Protein AF-A0A1B3XW29-F1 (afdb_monomer)

Radius of gyration: 22.53 Å; Cα contacts (8 Å, |Δi|>4): 42; chains: 1; bounding box: 64×28×42 Å

Sequence (70 aa):
MSYSSPAAIYDASSLVEDHAWFVVLLAVLMTFAFTLFAAMAAWCFFAKDRKFSGKWNWNRSGVSLNVECK

Organism: NCBI:txid264697

Mean predicted aligned error: 13.85 Å

pLDDT: mean 72.36, std 13.78, range [49.16, 97.25]

Nearest PDB structures (foldseek):
  5knb-assembly1_G  TM=4.550E-01  e=9.532E+00  Enterococcus hirae ATCC 9790

Solvent-accessible surface area (backbone atoms only — not comparable to full-atom values): 4399 Å² total; per-residue (Å²): 136,84,86,77,76,78,79,80,79,79,55,76,71,60,62,52,67,80,46,49,67,55,56,54,53,49,52,51,53,49,52,53,52,50,49,54,50,47,54,54,50,50,50,22,58,74,73,52,95,23,50,84,50,73,50,81,46,84,49,100,89,47,80,48,77,47,80,40,62,85

Secondary structure (DSSP, 8-state):
-----------TTHHHHHHHHHHHHHHHHHHHHHHHHHHHHHHHHHTSS--EEEEEEEETTEEEEEEEE-

Foldseek 3Di:
DDDDDPPPPCPVVVVCVVCVVVVVVVVVVVVVVVVVVVVLVVVLVVVDDFDWDWDFDDDPVDTDTDTDGD

Structure (mmCIF, N/CA/C/O backbone):
data_AF-A0A1B3XW29-F1
#
_entry.id   AF-A0A1B3XW29-F1
#
loop_
_atom_site.group_PDB
_atom_site.id
_atom_site.type_symbol
_atom_site.label_atom_id
_atom_site.label_alt_id
_atom_site.label_comp_id
_atom_site.label_asym_id
_atom_site.label_entity_id
_atom_site.label_seq_id
_atom_site.pdbx_PDB_ins_code
_atom_site.Cartn_x
_atom_site.Cartn_y
_atom_site.Cartn_z
_atom_site.occupancy
_atom_site.B_iso_or_equiv
_atom_site.auth_seq_id
_atom_site.auth_comp_id
_atom_site.auth_asym_id
_atom_site.auth_atom_id
_atom_site.pdbx_PDB_model_num
ATOM 1 N N . MET A 1 1 ? 43.846 -16.906 -18.515 1.00 50.94 1 MET A N 1
ATOM 2 C CA . MET A 1 1 ? 42.626 -16.592 -19.286 1.00 50.94 1 MET A CA 1
ATOM 3 C C . MET A 1 1 ? 41.946 -15.442 -18.570 1.00 50.94 1 MET A C 1
ATOM 5 O O . MET A 1 1 ? 41.415 -15.650 -17.489 1.00 50.94 1 MET A O 1
ATOM 9 N N . SER A 1 2 ? 42.088 -14.223 -19.085 1.00 51.16 2 SER A N 1
ATOM 10 C CA . SER A 1 2 ? 41.519 -13.025 -18.464 1.00 51.16 2 SER A CA 1
ATOM 11 C C . SER A 1 2 ? 40.088 -12.851 -18.965 1.00 51.16 2 SER A C 1
ATOM 13 O O . SER A 1 2 ? 39.883 -12.613 -20.152 1.00 51.16 2 SER A O 1
ATOM 15 N N . TYR A 1 3 ? 39.107 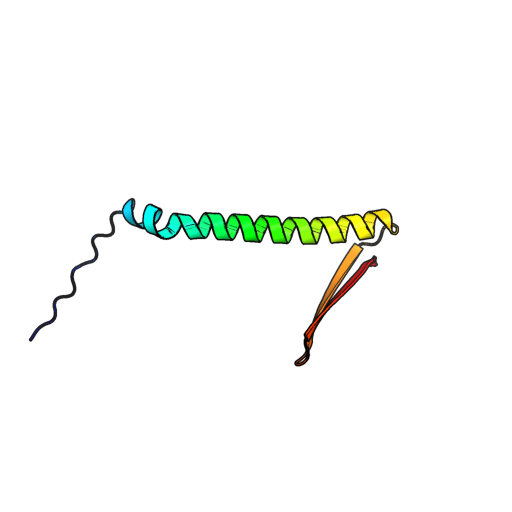-13.024 -18.081 1.00 71.62 3 TYR A N 1
ATOM 16 C CA . TYR A 1 3 ? 37.702 -12.749 -18.378 1.00 71.62 3 TYR A CA 1
ATOM 17 C C . TYR A 1 3 ? 37.489 -11.232 -18.335 1.00 71.62 3 TYR A C 1
ATOM 19 O O . TYR A 1 3 ? 37.486 -10.638 -17.259 1.00 71.62 3 TYR A O 1
ATOM 27 N N . SER A 1 4 ? 37.372 -10.595 -19.502 1.00 72.06 4 SER A N 1
ATOM 28 C CA . SER A 1 4 ? 36.841 -9.232 -19.585 1.00 72.06 4 SER A CA 1
ATOM 29 C C . SER A 1 4 ? 35.323 -9.315 -19.604 1.00 72.06 4 SER A C 1
ATOM 31 O O . SER A 1 4 ? 34.737 -9.712 -20.610 1.00 72.06 4 SER A O 1
ATOM 33 N N . SER A 1 5 ? 34.693 -8.956 -18.488 1.00 76.44 5 SER A N 1
ATOM 34 C CA . SER A 1 5 ? 33.254 -8.705 -18.445 1.00 76.44 5 SER A CA 1
ATOM 35 C C . SER A 1 5 ? 32.912 -7.564 -19.413 1.00 76.44 5 SER A C 1
ATOM 37 O O . SER A 1 5 ? 33.627 -6.556 -19.407 1.00 76.44 5 SER A O 1
ATOM 39 N N . PRO A 1 6 ? 31.837 -7.664 -20.216 1.00 72.56 6 PRO A N 1
ATOM 40 C CA . PRO A 1 6 ? 31.370 -6.521 -20.985 1.00 72.56 6 PRO A CA 1
ATOM 41 C C . PRO A 1 6 ? 30.975 -5.411 -20.007 1.00 72.56 6 PRO A C 1
ATOM 43 O O . PRO A 1 6 ? 30.243 -5.654 -19.045 1.00 72.56 6 PRO A O 1
ATOM 46 N N . ALA A 1 7 ? 31.476 -4.195 -20.230 1.00 70.50 7 ALA A N 1
ATOM 47 C CA . ALA A 1 7 ? 30.931 -3.021 -19.568 1.00 70.50 7 ALA A CA 1
ATOM 48 C C . ALA A 1 7 ? 29.460 -2.934 -19.986 1.00 70.50 7 ALA A C 1
ATOM 50 O O . ALA A 1 7 ? 29.171 -2.753 -21.168 1.00 70.50 7 ALA A O 1
ATOM 51 N N . ALA A 1 8 ? 28.541 -3.157 -19.044 1.00 67.31 8 ALA A N 1
ATOM 52 C CA . ALA A 1 8 ? 27.122 -2.979 -19.299 1.00 67.31 8 ALA A CA 1
ATOM 53 C C . ALA A 1 8 ? 26.922 -1.534 -19.766 1.00 67.31 8 ALA A C 1
ATOM 55 O O . ALA A 1 8 ? 27.134 -0.597 -18.998 1.00 67.31 8 ALA A O 1
ATOM 56 N N . ILE A 1 9 ? 26.590 -1.355 -21.043 1.00 65.44 9 ILE A N 1
ATOM 57 C CA . ILE A 1 9 ? 26.183 -0.061 -21.575 1.00 65.44 9 ILE A CA 1
ATOM 58 C C . ILE A 1 9 ? 24.778 0.167 -21.016 1.00 65.44 9 ILE A C 1
ATOM 60 O O . ILE A 1 9 ? 23.829 -0.512 -21.400 1.00 65.44 9 ILE A O 1
ATOM 64 N N . TYR A 1 10 ? 24.673 1.033 -20.011 1.00 62.56 10 TYR A N 1
ATOM 65 C CA . TYR A 1 10 ? 23.413 1.394 -19.370 1.00 62.56 10 TYR A CA 1
ATOM 66 C C . TYR A 1 10 ? 22.762 2.517 -20.181 1.00 62.56 10 TYR A C 1
ATOM 68 O O . TYR A 1 10 ? 22.840 3.693 -19.839 1.00 62.56 10 TYR A O 1
ATOM 76 N N . ASP A 1 11 ? 22.123 2.164 -21.291 1.00 62.59 11 ASP A N 1
ATOM 77 C CA . ASP A 1 11 ? 21.192 3.081 -21.940 1.00 62.59 11 ASP A CA 1
ATOM 78 C C . ASP A 1 11 ? 19.966 3.226 -21.035 1.00 62.59 11 ASP A C 1
ATOM 80 O O . ASP A 1 11 ? 19.192 2.289 -20.881 1.00 62.59 11 ASP A O 1
ATOM 84 N N . ALA A 1 12 ? 19.783 4.393 -20.406 1.00 62.88 12 ALA A N 1
ATOM 85 C CA . ALA A 1 12 ? 18.704 4.640 -19.438 1.00 62.88 12 ALA A CA 1
ATOM 86 C C . ALA A 1 12 ? 17.299 4.274 -19.965 1.00 62.88 12 ALA A C 1
ATOM 88 O O . ALA A 1 12 ? 16.392 4.011 -19.181 1.00 62.88 12 ALA A O 1
ATOM 89 N N . SER A 1 13 ? 17.130 4.237 -21.286 1.00 61.91 13 SER A N 1
ATOM 90 C CA . SER A 1 13 ? 15.909 3.845 -21.984 1.00 61.91 13 SER A CA 1
ATOM 91 C C . SER A 1 13 ? 15.590 2.346 -21.891 1.00 61.91 13 SER A C 1
ATOM 93 O O . SER A 1 13 ? 14.419 2.000 -21.788 1.00 61.91 13 SER A O 1
ATOM 95 N N . SER A 1 14 ? 16.588 1.452 -21.890 1.00 58.31 14 SER A N 1
ATOM 96 C CA . SER A 1 14 ? 16.354 -0.004 -21.869 1.00 58.31 14 SER A CA 1
ATOM 97 C C . SER A 1 14 ? 15.969 -0.524 -20.481 1.00 58.31 14 SER A C 1
ATOM 99 O O . SER A 1 14 ? 15.157 -1.437 -20.368 1.00 58.31 14 SER A O 1
ATOM 101 N N . LEU A 1 15 ? 16.449 0.121 -19.410 1.00 58.62 15 LEU A N 1
ATOM 102 C CA . LEU A 1 15 ? 16.068 -0.223 -18.031 1.00 58.62 15 LEU A CA 1
ATOM 103 C C . LEU A 1 15 ? 14.580 0.027 -17.731 1.00 58.62 15 LEU A C 1
ATOM 105 O O . LEU A 1 15 ? 14.017 -0.597 -16.832 1.00 58.62 15 LEU A O 1
ATOM 109 N N . VAL A 1 16 ? 13.946 0.964 -18.441 1.00 60.81 16 VAL A N 1
ATOM 110 C CA . VAL A 1 16 ? 12.530 1.305 -18.231 1.00 60.81 16 VAL A CA 1
ATOM 111 C C . VAL A 1 16 ? 11.617 0.222 -18.808 1.00 60.81 16 VAL A C 1
ATOM 113 O O . VAL A 1 16 ? 10.590 -0.096 -18.208 1.00 60.81 16 VAL A O 1
ATOM 116 N N . GLU A 1 17 ? 12.004 -0.377 -19.933 1.00 60.72 17 GLU A N 1
ATOM 117 C CA . GLU A 1 17 ? 11.194 -1.371 -20.640 1.00 60.72 17 GLU A CA 1
ATOM 118 C C . GLU A 1 17 ? 11.188 -2.725 -19.905 1.00 60.72 17 GLU A C 1
ATOM 120 O O . GLU A 1 17 ? 10.125 -3.310 -19.691 1.00 60.72 17 GLU A O 1
ATOM 125 N N . ASP A 1 18 ? 12.342 -3.163 -19.386 1.00 64.88 18 ASP A N 1
ATOM 126 C CA . ASP A 1 18 ? 12.482 -4.423 -18.633 1.00 64.88 18 ASP A CA 1
ATOM 127 C C . ASP A 1 18 ? 11.817 -4.405 -17.238 1.00 64.88 18 ASP A C 1
ATOM 129 O O . ASP A 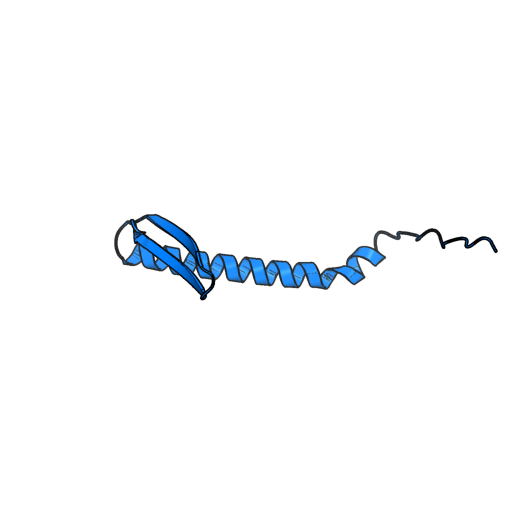1 18 ? 11.573 -5.453 -16.624 1.00 64.88 18 ASP A O 1
ATOM 133 N N . HIS A 1 19 ? 11.496 -3.224 -16.701 1.00 71.56 19 HIS A N 1
ATOM 134 C CA . HIS A 1 19 ? 10.969 -3.065 -15.338 1.00 71.56 19 HIS A CA 1
ATOM 135 C C . HIS A 1 19 ? 9.569 -2.437 -15.264 1.00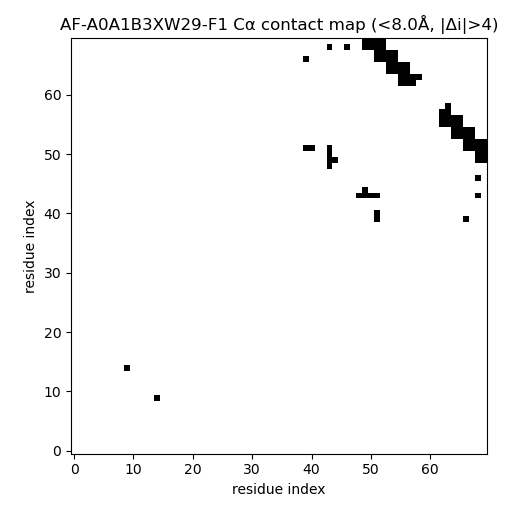 71.56 19 HIS A C 1
ATOM 137 O O . HIS A 1 19 ? 9.040 -2.244 -14.167 1.00 71.56 19 HIS A O 1
ATOM 143 N N . ALA A 1 20 ? 8.910 -2.188 -16.400 1.00 78.88 20 ALA A N 1
ATOM 144 C CA . ALA A 1 20 ? 7.565 -1.605 -16.436 1.00 78.88 20 ALA A CA 1
ATOM 145 C C . ALA A 1 20 ? 6.512 -2.448 -15.68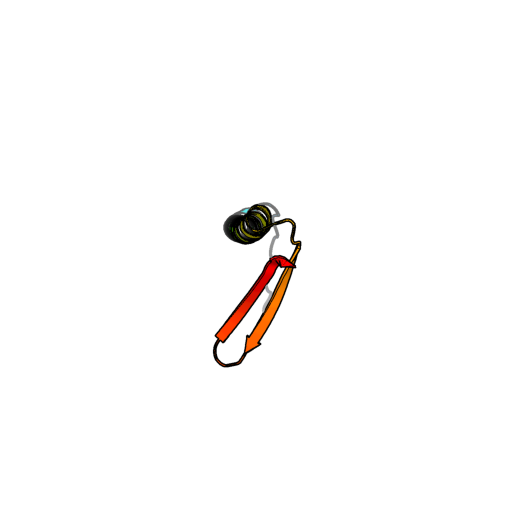0 1.00 78.88 20 ALA A C 1
ATOM 147 O O . ALA A 1 20 ? 5.599 -1.909 -15.050 1.00 78.88 20 ALA A O 1
ATOM 148 N N . TRP A 1 21 ? 6.660 -3.777 -15.670 1.00 86.31 21 TRP A N 1
ATOM 149 C CA . TRP A 1 21 ? 5.749 -4.700 -14.980 1.00 86.31 21 TRP A CA 1
ATOM 150 C C . TRP A 1 21 ? 5.715 -4.500 -13.455 1.00 86.31 21 TRP A C 1
ATOM 152 O O . TRP A 1 21 ? 4.675 -4.707 -12.826 1.00 86.31 21 TRP A O 1
ATOM 162 N N . PHE A 1 22 ? 6.824 -4.056 -12.854 1.00 86.12 22 PHE A N 1
ATOM 163 C CA . PHE A 1 22 ? 6.904 -3.792 -11.418 1.00 86.12 22 PHE A CA 1
ATOM 164 C C . PHE A 1 22 ? 5.982 -2.639 -11.012 1.00 86.12 22 PHE A C 1
ATOM 166 O O . PHE A 1 22 ? 5.333 -2.703 -9.969 1.00 86.12 22 PHE A O 1
ATOM 173 N N . VAL A 1 23 ? 5.862 -1.613 -11.861 1.00 88.81 23 VAL A N 1
ATOM 174 C CA . VAL A 1 23 ? 4.973 -0.467 -11.620 1.00 88.81 23 VAL A CA 1
ATOM 175 C C . VAL A 1 23 ? 3.512 -0.912 -11.611 1.00 88.81 23 VAL A C 1
ATOM 177 O O . VAL A 1 23 ? 2.746 -0.489 -10.747 1.00 88.81 23 VAL A O 1
ATOM 180 N N . VAL A 1 24 ? 3.133 -1.817 -12.520 1.00 92.88 24 VAL A N 1
ATOM 181 C CA . VAL A 1 24 ? 1.783 -2.401 -12.558 1.00 92.88 24 VAL A CA 1
ATOM 182 C C . VAL A 1 24 ? 1.512 -3.214 -11.293 1.00 92.88 24 VAL A C 1
ATOM 184 O O . VAL A 1 24 ? 0.479 -3.024 -10.653 1.00 92.88 24 VAL A O 1
ATOM 187 N N . LEU A 1 25 ? 2.449 -4.077 -10.887 1.00 93.69 25 LEU A N 1
ATOM 188 C CA . LEU A 1 25 ? 2.329 -4.857 -9.652 1.00 93.69 25 LEU A CA 1
ATOM 189 C C . LEU A 1 25 ? 2.1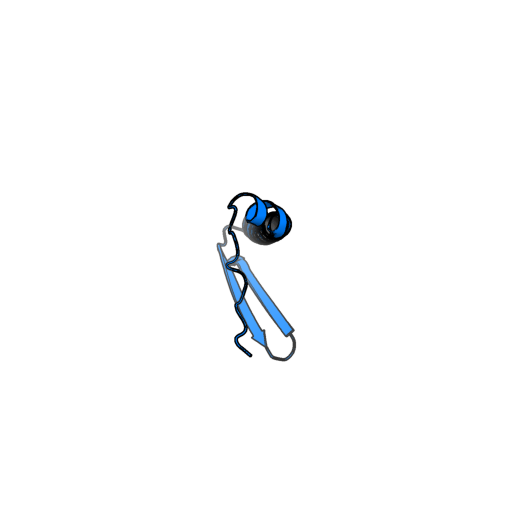68 -3.942 -8.432 1.00 93.69 25 LEU A C 1
ATOM 191 O O . 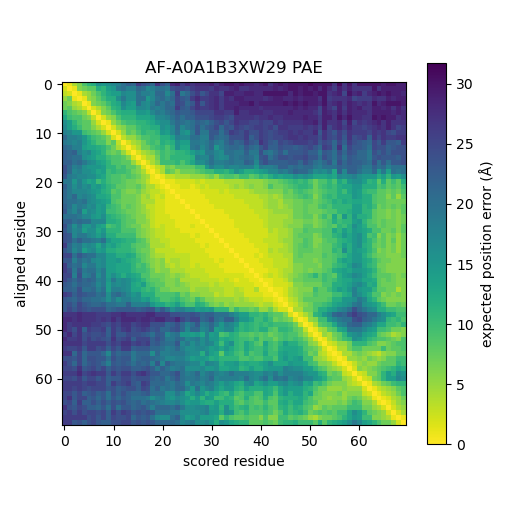LEU A 1 25 ? 1.279 -4.163 -7.611 1.00 93.69 25 LEU A O 1
ATOM 195 N N . LEU A 1 26 ? 2.981 -2.889 -8.336 1.00 95.00 26 LEU A N 1
ATOM 196 C CA . LEU A 1 26 ? 2.920 -1.912 -7.251 1.00 95.00 26 LEU A CA 1
ATOM 197 C C . LEU A 1 26 ? 1.582 -1.167 -7.242 1.00 95.00 26 LEU A C 1
ATOM 199 O O . LEU A 1 26 ? 0.980 -1.025 -6.178 1.00 95.00 26 LEU A O 1
ATOM 203 N N . ALA A 1 27 ? 1.075 -0.756 -8.407 1.00 95.25 27 ALA A N 1
ATOM 204 C CA . ALA A 1 27 ? -0.241 -0.135 -8.526 1.00 95.25 27 ALA A CA 1
ATOM 205 C C . ALA A 1 27 ? -1.351 -1.068 -8.017 1.00 95.25 27 ALA A C 1
ATOM 207 O O . ALA A 1 27 ? -2.192 -0.650 -7.219 1.00 95.25 27 ALA A O 1
ATOM 208 N N . VAL A 1 28 ? -1.319 -2.352 -8.389 1.00 97.12 28 VAL A N 1
ATOM 209 C CA . VAL A 1 28 ? -2.271 -3.352 -7.882 1.00 97.12 28 VAL A CA 1
ATOM 210 C C . VAL A 1 28 ? -2.149 -3.499 -6.364 1.00 97.12 28 VAL A C 1
ATOM 212 O O . VAL A 1 28 ? -3.157 -3.426 -5.662 1.00 97.12 28 VAL A O 1
ATOM 215 N N . LEU A 1 29 ? -0.932 -3.625 -5.830 1.00 96.38 29 LEU A N 1
ATOM 216 C CA . LEU A 1 29 ? -0.699 -3.751 -4.388 1.00 96.38 29 LEU A CA 1
ATOM 217 C C . LEU A 1 29 ? -1.237 -2.540 -3.615 1.00 96.38 29 LEU A C 1
ATOM 219 O O . LEU A 1 29 ? -1.857 -2.684 -2.562 1.00 96.38 29 LEU A O 1
ATOM 223 N N . MET A 1 30 ? -1.025 -1.345 -4.163 1.00 96.31 30 MET A N 1
ATOM 224 C CA . MET A 1 30 ? -1.476 -0.094 -3.576 1.00 96.31 30 MET A CA 1
ATOM 225 C C . MET A 1 30 ? -3.003 -0.006 -3.592 1.00 96.31 30 MET A C 1
ATOM 227 O O . MET A 1 30 ? -3.600 0.274 -2.555 1.00 96.31 30 MET A O 1
ATOM 231 N N . THR A 1 31 ? -3.658 -0.325 -4.714 1.00 97.25 31 THR A N 1
ATOM 232 C CA . THR A 1 31 ? -5.131 -0.367 -4.767 1.00 97.25 31 THR A CA 1
ATOM 233 C C . THR A 1 31 ? -5.710 -1.384 -3.787 1.00 97.25 31 THR A C 1
ATOM 235 O O . THR A 1 31 ? -6.664 -1.061 -3.088 1.00 97.25 31 THR A O 1
ATOM 238 N N . PHE A 1 32 ? -5.103 -2.566 -3.655 1.00 95.12 32 PHE A N 1
ATOM 239 C CA . PHE A 1 32 ? -5.539 -3.593 -2.709 1.00 95.12 32 PHE A CA 1
ATOM 240 C C . PHE A 1 32 ? -5.365 -3.159 -1.246 1.00 95.12 32 PHE A C 1
ATOM 242 O O . PHE A 1 32 ? -6.243 -3.377 -0.415 1.00 95.12 32 PHE A O 1
ATOM 249 N N . ALA A 1 33 ? -4.260 -2.487 -0.919 1.00 90.88 33 ALA A N 1
ATOM 250 C CA . ALA A 1 33 ? -4.078 -1.902 0.404 1.00 90.88 33 ALA A CA 1
ATOM 251 C C . ALA A 1 33 ? -5.151 -0.836 0.686 1.00 90.88 33 ALA A C 1
ATOM 253 O O . ALA A 1 33 ? -5.800 -0.876 1.731 1.00 90.88 33 ALA A O 1
ATOM 254 N N . PHE A 1 34 ? -5.387 0.079 -0.257 1.00 93.75 34 PHE A N 1
ATOM 255 C CA . PHE A 1 34 ? -6.393 1.133 -0.114 1.00 93.75 34 PHE A CA 1
ATOM 256 C C . PHE A 1 34 ? -7.811 0.584 0.036 1.00 93.75 34 PHE A C 1
ATOM 258 O O . PHE A 1 34 ? -8.558 1.087 0.871 1.00 93.75 34 PHE A O 1
ATOM 265 N N . THR A 1 35 ? -8.193 -0.444 -0.723 1.00 93.19 35 THR A N 1
ATOM 266 C CA . THR A 1 35 ? -9.527 -1.050 -0.607 1.00 93.19 35 THR A CA 1
ATOM 267 C C . THR A 1 35 ? -9.725 -1.725 0.744 1.00 93.19 35 THR A C 1
ATOM 269 O O . THR A 1 35 ? -10.768 -1.522 1.362 1.00 93.19 35 THR A O 1
ATOM 272 N N . LEU A 1 36 ? -8.728 -2.461 1.248 1.00 87.19 36 LEU A N 1
ATOM 273 C CA . LEU A 1 36 ? -8.787 -3.064 2.583 1.00 87.19 36 LEU A CA 1
ATOM 274 C C . LEU A 1 36 ? -8.899 -2.001 3.681 1.00 87.19 36 LEU A C 1
ATOM 276 O O . LEU A 1 36 ? -9.761 -2.109 4.555 1.00 87.19 36 LEU A O 1
ATOM 280 N N . PHE A 1 37 ? -8.083 -0.947 3.611 1.00 85.50 37 PHE A N 1
ATOM 281 C CA . PHE A 1 37 ? -8.153 0.170 4.554 1.00 85.50 37 PHE A CA 1
ATOM 282 C C . PHE A 1 37 ? -9.503 0.889 4.495 1.00 85.50 37 PHE A C 1
ATOM 284 O O . PHE A 1 37 ? -10.099 1.158 5.537 1.00 85.50 37 PHE A O 1
ATOM 291 N N . ALA A 1 38 ? -10.011 1.169 3.294 1.00 87.38 38 ALA A N 1
ATOM 292 C CA . ALA A 1 38 ? -11.298 1.827 3.102 1.00 87.38 38 ALA A CA 1
ATOM 293 C C . ALA A 1 38 ? -12.459 0.969 3.620 1.00 87.38 38 ALA A C 1
ATOM 295 O O . ALA A 1 38 ? -13.339 1.497 4.292 1.00 87.38 38 ALA A O 1
ATOM 296 N N . ALA A 1 39 ? -12.448 -0.345 3.376 1.00 85.00 39 ALA A N 1
ATOM 297 C CA . ALA A 1 39 ? -13.470 -1.262 3.877 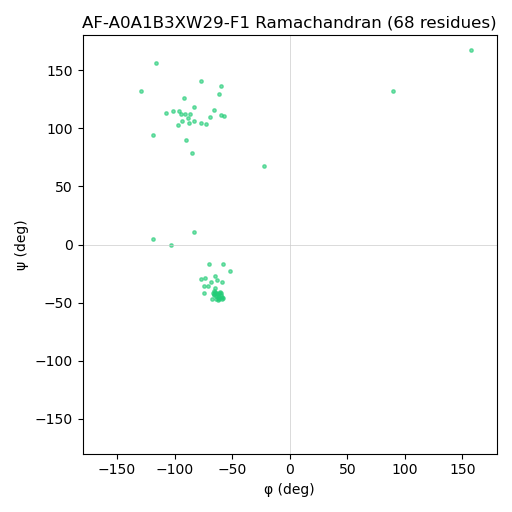1.00 85.00 39 ALA A CA 1
ATOM 298 C C . ALA A 1 39 ? -13.500 -1.301 5.414 1.00 85.00 39 ALA A C 1
ATOM 300 O O . ALA A 1 39 ? -14.569 -1.207 6.016 1.00 85.00 39 ALA A O 1
ATOM 301 N N . MET A 1 40 ? -12.331 -1.376 6.059 1.00 76.62 40 MET A N 1
ATOM 302 C CA . MET A 1 40 ? -12.222 -1.356 7.523 1.00 76.62 40 MET A CA 1
ATOM 303 C C . MET A 1 40 ? -12.638 -0.001 8.113 1.00 76.62 40 MET A C 1
ATOM 305 O O . MET A 1 40 ? -13.355 0.045 9.113 1.00 76.62 40 MET A O 1
ATOM 309 N N . ALA A 1 41 ? -12.232 1.106 7.484 1.00 80.88 41 ALA A N 1
ATOM 310 C CA . ALA A 1 41 ? -12.610 2.452 7.910 1.00 80.88 41 ALA A CA 1
ATOM 311 C C . ALA A 1 41 ? -14.117 2.700 7.750 1.00 80.88 41 ALA A C 1
ATOM 313 O O . ALA A 1 41 ? -14.749 3.223 8.667 1.00 80.88 41 ALA A O 1
ATOM 314 N N . ALA A 1 42 ? -14.702 2.276 6.626 1.00 83.31 42 ALA A N 1
ATOM 315 C CA . ALA A 1 42 ? -16.139 2.346 6.389 1.00 83.31 42 ALA A CA 1
ATOM 316 C C . ALA A 1 42 ? -16.906 1.542 7.446 1.00 83.31 42 ALA A C 1
ATOM 318 O O . ALA A 1 42 ? -17.878 2.043 8.007 1.00 83.31 42 ALA A O 1
ATOM 319 N N . TRP A 1 43 ? -16.436 0.337 7.786 1.00 77.06 43 TRP A N 1
ATOM 320 C CA . TRP A 1 43 ? -17.044 -0.476 8.839 1.00 77.06 43 TRP A CA 1
ATOM 321 C C . TRP A 1 43 ? -17.056 0.238 10.195 1.00 77.06 43 TRP A C 1
ATOM 323 O O . TRP A 1 43 ? -18.098 0.299 10.846 1.00 77.06 43 TRP A O 1
ATOM 333 N N . CYS A 1 44 ? -15.936 0.842 10.606 1.00 74.94 44 CYS A N 1
ATOM 334 C CA . CYS A 1 44 ? -15.902 1.608 11.851 1.00 74.94 44 CYS A CA 1
ATOM 335 C C . CYS A 1 44 ? -16.746 2.898 11.787 1.00 74.94 44 CYS A C 1
ATOM 337 O O . CYS A 1 44 ? -17.329 3.278 12.799 1.00 74.94 44 CYS A O 1
ATOM 339 N N . PHE A 1 45 ? -16.866 3.545 10.621 1.00 75.88 45 PHE A N 1
ATOM 340 C CA . PHE A 1 45 ? -17.725 4.723 10.440 1.00 75.88 45 PHE A CA 1
ATOM 341 C C . PHE A 1 45 ? -19.212 4.385 10.636 1.00 75.88 45 PHE A C 1
ATOM 343 O O . PHE A 1 45 ? -19.920 5.096 11.346 1.00 75.88 45 PHE A O 1
ATOM 350 N N . PHE A 1 46 ? -19.686 3.268 10.074 1.00 76.81 46 PHE A N 1
ATOM 351 C CA . PHE A 1 46 ? -21.074 2.825 10.252 1.00 76.81 46 PHE A CA 1
ATOM 352 C C . PHE A 1 46 ? -21.356 2.250 11.652 1.00 76.81 46 PHE A C 1
ATOM 354 O O . PHE A 1 46 ? -22.478 2.360 12.143 1.00 76.81 46 PHE A O 1
ATOM 361 N N . ALA A 1 47 ? -20.360 1.660 12.322 1.00 70.00 47 ALA A N 1
ATOM 362 C CA . ALA A 1 47 ? -20.532 0.976 13.609 1.00 70.00 47 ALA A CA 1
ATOM 363 C C . ALA A 1 47 ? -20.510 1.892 14.861 1.00 70.00 47 ALA A C 1
ATOM 365 O O . ALA A 1 47 ? -20.542 1.368 15.976 1.00 70.00 47 ALA A O 1
ATOM 366 N N . LYS A 1 48 ? -20.567 3.227 14.687 1.00 55.28 48 LYS A N 1
ATOM 367 C CA . LYS A 1 48 ? -20.361 4.333 15.661 1.00 55.28 48 LYS A CA 1
ATOM 368 C C . LYS A 1 48 ? -18.905 4.794 15.742 1.00 55.28 48 LYS A C 1
ATOM 370 O O . LYS A 1 48 ? -18.036 3.955 15.911 1.00 55.28 48 LYS A O 1
ATOM 375 N N . ASP A 1 49 ? -18.703 6.118 15.686 1.00 57.44 49 ASP A N 1
ATOM 376 C CA . ASP A 1 49 ? -17.488 6.954 15.840 1.00 57.44 49 ASP A CA 1
ATOM 377 C C . ASP A 1 49 ? -16.302 6.353 16.613 1.00 57.44 49 ASP A C 1
ATOM 379 O O . ASP A 1 49 ? -15.936 6.791 17.708 1.00 57.44 49 ASP A O 1
ATOM 383 N N . ARG A 1 50 ? -15.676 5.328 16.052 1.00 56.94 50 ARG A N 1
ATOM 384 C CA . ARG A 1 50 ? -14.597 4.592 16.699 1.00 56.94 50 ARG A CA 1
ATOM 385 C C . ARG A 1 50 ? -13.426 4.519 15.719 1.00 56.94 50 ARG A C 1
ATOM 387 O O . ARG A 1 50 ? -13.601 4.249 14.534 1.00 56.94 50 ARG A O 1
ATOM 394 N N . LYS A 1 51 ? -12.221 4.827 16.185 1.00 56.97 51 LYS A N 1
ATOM 395 C CA . LYS A 1 51 ? -10.982 4.827 15.405 1.00 56.97 51 LYS A CA 1
ATOM 396 C C . LYS A 1 51 ? -10.491 3.394 15.205 1.00 56.97 51 LYS A C 1
ATOM 398 O O . LYS A 1 51 ? -10.547 2.564 16.113 1.00 56.97 51 LYS A O 1
ATOM 403 N N . PHE A 1 52 ? -9.975 3.121 14.011 1.00 60.16 52 PHE A N 1
ATOM 404 C CA . PHE A 1 52 ? -9.359 1.843 13.664 1.00 60.16 52 PHE A CA 1
ATOM 405 C C . PHE A 1 52 ? -8.082 1.628 14.492 1.00 60.16 52 PHE A C 1
ATOM 407 O O . PHE A 1 52 ? -7.113 2.376 14.352 1.00 60.16 52 PHE A O 1
ATOM 414 N N . SER A 1 53 ? -8.072 0.607 15.352 1.00 61.44 53 SER A N 1
ATOM 415 C CA . SER A 1 53 ? -6.870 0.116 16.030 1.00 61.44 53 SER A CA 1
ATOM 416 C C . SER A 1 53 ? -6.650 -1.337 15.619 1.00 61.44 53 SER A C 1
ATOM 418 O O . SER A 1 53 ? -7.245 -2.260 16.165 1.00 61.44 53 SER A O 1
ATOM 420 N N . GLY A 1 54 ? -5.825 -1.545 14.593 1.00 60.50 54 GLY A N 1
ATOM 421 C CA . GLY A 1 54 ? -5.455 -2.886 14.151 1.00 60.50 54 GLY A CA 1
ATOM 422 C C . GLY A 1 54 ? -4.303 -3.432 14.989 1.00 60.50 54 GLY A C 1
ATOM 423 O O . GLY A 1 54 ? -3.207 -2.872 14.960 1.00 60.50 54 GLY A O 1
ATOM 424 N N . LYS A 1 55 ? -4.510 -4.542 15.707 1.00 64.50 55 LYS A N 1
ATOM 425 C CA . LYS A 1 55 ? -3.400 -5.337 16.259 1.00 64.50 55 LYS A CA 1
ATOM 426 C C . LYS A 1 55 ? -3.092 -6.480 15.301 1.00 64.50 55 LYS A C 1
ATOM 428 O O . LYS A 1 55 ? -3.919 -7.371 15.110 1.00 64.50 55 LYS A O 1
ATOM 433 N N . TRP A 1 56 ? -1.897 -6.461 14.711 1.00 60.41 56 TRP A N 1
ATOM 434 C CA . TRP A 1 56 ? -1.414 -7.563 13.883 1.00 60.41 56 TRP A CA 1
ATOM 435 C C . TRP A 1 56 ? -0.705 -8.585 14.771 1.00 60.41 56 TRP A C 1
ATOM 437 O O . TRP A 1 56 ? 0.372 -8.308 15.296 1.00 60.41 56 TRP A O 1
ATOM 447 N N . ASN A 1 57 ? -1.319 -9.754 14.968 1.00 65.75 57 ASN A N 1
ATOM 448 C CA . ASN A 1 57 ? -0.696 -10.851 15.701 1.00 65.75 57 ASN A CA 1
ATOM 449 C C . ASN A 1 57 ? -0.293 -11.969 14.728 1.00 65.75 57 ASN A C 1
ATOM 451 O O . ASN A 1 57 ? -1.146 -12.616 14.115 1.00 65.75 57 ASN A O 1
ATOM 455 N N . TRP A 1 58 ? 1.017 -12.171 14.580 1.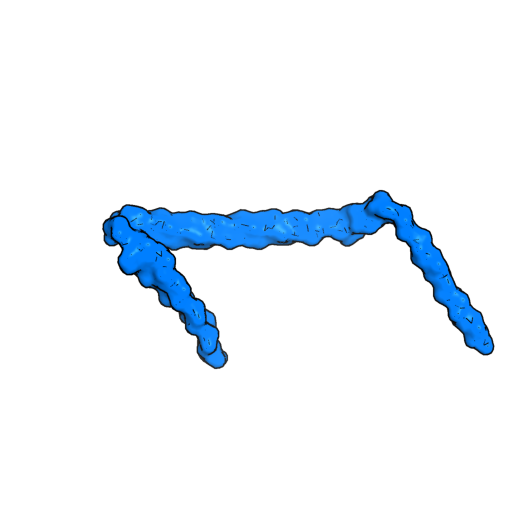00 49.16 58 TRP A N 1
ATOM 456 C CA . TRP A 1 58 ? 1.592 -13.301 13.853 1.00 49.16 58 TRP A CA 1
ATOM 457 C C . TRP A 1 58 ? 1.823 -14.456 14.822 1.00 49.16 58 TRP A C 1
ATOM 459 O O . TRP A 1 58 ? 2.698 -14.376 15.683 1.00 49.16 58 TRP A O 1
ATOM 469 N N . ASN A 1 59 ? 1.071 -15.547 14.664 1.00 68.19 59 ASN A N 1
ATOM 470 C CA . ASN A 1 59 ? 1.315 -16.787 15.392 1.00 68.19 59 ASN A CA 1
ATOM 471 C C . ASN A 1 59 ? 1.688 -17.916 14.417 1.00 68.19 59 ASN A C 1
ATOM 473 O O . ASN A 1 59 ? 1.307 -17.899 13.249 1.00 68.19 59 ASN A O 1
ATOM 477 N N . ARG A 1 60 ? 2.397 -18.945 14.898 1.00 63.50 60 ARG A N 1
ATOM 478 C CA . ARG A 1 60 ? 2.854 -20.094 14.086 1.00 63.50 60 ARG A CA 1
ATOM 479 C C . ARG A 1 60 ? 1.728 -20.870 13.385 1.00 63.50 60 ARG A C 1
ATOM 481 O O . ARG A 1 60 ? 2.017 -21.624 12.466 1.00 63.50 60 ARG A O 1
ATOM 488 N N . SER A 1 61 ? 0.476 -20.699 13.813 1.00 71.88 61 SER A N 1
ATOM 489 C CA . SER A 1 61 ? -0.700 -21.383 13.254 1.00 71.88 61 SER A CA 1
ATOM 490 C C . SER A 1 61 ? -1.559 -20.505 12.333 1.00 71.88 61 SER A C 1
ATOM 492 O O . SER A 1 61 ? -2.575 -20.983 11.834 1.00 71.88 61 SER A O 1
ATOM 494 N N . GLY A 1 62 ? -1.201 -19.234 12.120 1.00 60.38 62 GLY A N 1
ATOM 495 C CA . GLY A 1 62 ? -1.965 -18.342 11.252 1.00 60.38 62 GLY A CA 1
ATOM 496 C C . GLY A 1 62 ? -1.757 -16.859 11.540 1.00 60.38 62 GLY A C 1
ATOM 497 O O . GLY A 1 62 ? -1.201 -16.460 12.566 1.00 60.38 62 GLY A O 1
ATOM 498 N N . VAL A 1 63 ? -2.237 -16.040 10.607 1.00 65.00 63 VAL A N 1
ATOM 499 C CA . VAL A 1 63 ? -2.268 -14.585 10.740 1.00 65.00 63 VAL A CA 1
ATOM 500 C C . VAL A 1 63 ? -3.635 -14.178 11.275 1.00 65.00 63 VAL A C 1
ATOM 502 O O . VAL A 1 63 ? -4.636 -14.303 10.573 1.00 65.00 63 VAL A O 1
ATOM 505 N N . SER A 1 64 ? -3.671 -13.671 12.506 1.00 61.25 64 SER A N 1
ATOM 506 C CA . SER A 1 64 ? -4.893 -13.127 13.099 1.00 61.25 64 SER A CA 1
ATOM 507 C C . SER A 1 64 ? -4.853 -11.605 13.026 1.00 61.25 64 SER A C 1
ATOM 509 O O . SER A 1 64 ? -4.013 -10.954 13.656 1.00 61.25 64 SER A O 1
ATOM 511 N N . LEU A 1 65 ? -5.771 -11.039 12.244 1.00 61.00 65 LEU A N 1
ATOM 512 C CA . LEU A 1 65 ? -5.991 -9.601 12.144 1.00 61.00 65 LEU A CA 1
ATOM 513 C C . LEU A 1 65 ? -7.156 -9.240 13.061 1.00 61.00 65 LEU A C 1
ATOM 515 O O . LEU A 1 65 ? -8.311 -9.506 12.735 1.00 61.00 65 LEU A O 1
ATOM 519 N N . ASN A 1 66 ? -6.851 -8.666 14.225 1.00 61.38 66 ASN A N 1
ATOM 520 C CA . ASN A 1 66 ? -7.890 -8.161 15.111 1.00 61.38 66 ASN A CA 1
ATOM 521 C C . ASN A 1 66 ? -8.213 -6.720 14.705 1.00 61.38 66 ASN A C 1
ATOM 523 O O . ASN A 1 66 ? -7.418 -5.806 14.945 1.00 61.38 66 ASN A O 1
ATOM 527 N N . VAL A 1 67 ? -9.350 -6.545 14.032 1.00 60.44 67 VAL A N 1
ATOM 528 C CA . VAL A 1 67 ? -9.850 -5.2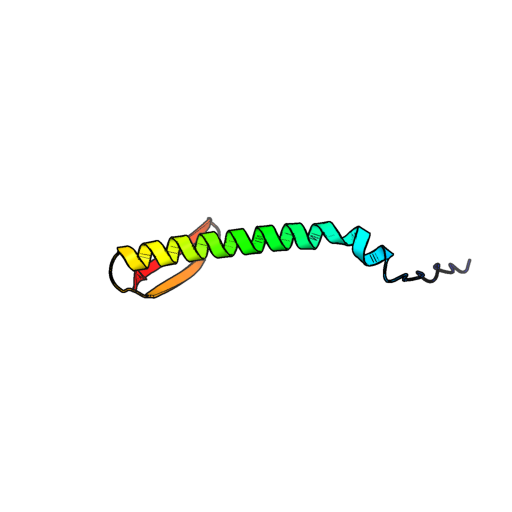42 13.587 1.00 60.44 67 VAL A CA 1
ATOM 529 C C . VAL A 1 67 ? -10.733 -4.678 14.699 1.00 60.44 67 VAL A C 1
ATOM 531 O O . VAL A 1 67 ? -11.927 -4.957 14.758 1.00 60.44 67 VAL A O 1
ATOM 534 N N . GLU A 1 68 ? -10.136 -3.930 15.627 1.00 61.88 68 GLU A N 1
ATOM 535 C CA . GLU A 1 68 ? -10.873 -3.290 16.719 1.00 61.88 68 GLU A CA 1
ATOM 536 C C . GLU A 1 68 ? -11.293 -1.870 16.299 1.00 61.88 68 GLU A C 1
ATOM 538 O O . GLU A 1 68 ? -10.456 -1.050 15.913 1.00 61.88 68 GLU A O 1
ATOM 543 N N . CYS A 1 69 ? -12.589 -1.556 16.392 1.00 63.09 69 CYS A N 1
ATOM 544 C CA . CYS A 1 69 ? -13.096 -0.183 16.302 1.00 63.09 69 CYS A CA 1
ATOM 545 C C . CYS A 1 69 ? -13.212 0.386 17.736 1.00 63.09 69 CYS A C 1
ATOM 547 O O . CYS A 1 69 ? -14.119 -0.004 18.488 1.00 63.09 69 CYS A O 1
ATOM 549 N N . LYS A 1 70 ? -12.307 1.294 18.150 1.00 58.53 70 LYS A N 1
ATOM 550 C CA . LYS A 1 70 ? -12.276 1.878 19.515 1.00 58.53 70 LYS A CA 1
ATOM 551 C C . LYS A 1 70 ? -12.612 3.365 19.627 1.00 58.53 70 LYS A C 1
ATOM 553 O O . LYS A 1 70 ? -12.214 4.140 18.743 1.00 58.53 70 LYS A O 1
#